Protein AF-A0AA87FA80-F1 (afdb_monomer_lite)

Foldseek 3Di:
DDPDDDDPLVVQLVVLVVLPDAADCPDQASRDPVHHPDHHDPVSVVVSCVVPVD

Organism: NCBI:txid996306

pLDDT: mean 84.68, std 16.41, range [38.06, 96.44]

Structure (mmCIF, N/CA/C/O backbone):
data_AF-A0AA87FA80-F1
#
_entry.id   AF-A0AA87FA80-F1
#
loop_
_atom_site.group_PDB
_atom_site.id
_atom_site.type_symbol
_atom_site.label_atom_id
_atom_site.label_alt_id
_atom_site.label_comp_id
_atom_site.label_asym_id
_atom_site.label_entity_id
_atom_site.label_seq_id
_atom_site.pdbx_PDB_ins_code
_atom_site.Cartn_x
_atom_site.Cartn_y
_atom_site.Cartn_z
_atom_site.occupancy
_atom_site.B_iso_or_equiv
_atom_site.auth_seq_id
_atom_site.auth_comp_id
_atom_site.auth_asym_id
_atom_site.auth_atom_id
_atom_site.pdbx_PDB_model_num
ATOM 1 N N . MET A 1 1 ? 27.182 -0.496 8.716 1.00 38.66 1 MET A N 1
ATOM 2 C CA . MET A 1 1 ? 26.317 -0.917 7.596 1.00 38.66 1 MET A CA 1
ATOM 3 C C . MET A 1 1 ? 25.978 -2.378 7.845 1.00 38.66 1 MET A C 1
ATOM 5 O O . MET A 1 1 ? 26.786 -3.243 7.543 1.00 38.66 1 MET A O 1
ATOM 9 N N . VAL A 1 2 ? 24.903 -2.646 8.591 1.00 38.06 2 VAL A N 1
ATOM 10 C CA . VAL A 1 2 ? 24.547 -4.019 8.979 1.00 38.06 2 VAL A CA 1
ATOM 11 C C . VAL A 1 2 ? 23.786 -4.633 7.813 1.00 38.06 2 VAL A C 1
ATOM 13 O O . VAL A 1 2 ? 22.622 -4.325 7.595 1.00 38.06 2 VAL A O 1
ATOM 16 N N . LEU A 1 3 ? 24.486 -5.455 7.034 1.00 44.47 3 LEU A N 1
ATOM 17 C CA . LEU A 1 3 ? 23.910 -6.294 5.993 1.00 44.47 3 LEU A CA 1
ATOM 18 C C . LEU A 1 3 ? 23.314 -7.534 6.678 1.00 44.47 3 LEU A C 1
ATOM 20 O O . LEU A 1 3 ? 23.962 -8.573 6.778 1.00 44.47 3 LEU A O 1
ATOM 24 N N . GLY A 1 4 ? 22.127 -7.380 7.258 1.00 45.84 4 GLY A N 1
ATOM 25 C CA . GLY A 1 4 ? 21.411 -8.443 7.956 1.00 45.84 4 GLY A CA 1
ATOM 26 C C . GLY A 1 4 ? 20.016 -8.599 7.374 1.00 45.84 4 GLY A C 1
ATOM 27 O O . GLY A 1 4 ? 19.158 -7.784 7.670 1.00 45.84 4 GLY A O 1
ATOM 28 N N . PHE A 1 5 ? 19.835 -9.633 6.549 1.00 48.69 5 PHE A N 1
ATOM 29 C CA . PHE A 1 5 ? 18.552 -10.270 6.236 1.00 48.69 5 PHE A CA 1
ATOM 30 C C . PHE A 1 5 ? 17.383 -9.309 5.947 1.00 48.69 5 PHE A C 1
ATOM 32 O O . PHE A 1 5 ? 16.436 -9.229 6.724 1.00 48.69 5 PHE A O 1
ATOM 39 N N . LEU A 1 6 ? 17.427 -8.608 4.809 1.00 54.94 6 LEU A N 1
ATOM 40 C CA . LEU A 1 6 ? 16.172 -8.152 4.215 1.00 54.94 6 LEU A CA 1
ATOM 41 C C . LEU A 1 6 ? 15.507 -9.394 3.596 1.00 54.94 6 LEU A C 1
ATOM 43 O O . LEU A 1 6 ? 16.158 -10.053 2.773 1.00 54.94 6 LEU A O 1
ATOM 47 N N . PRO A 1 7 ? 14.289 -9.788 4.017 1.00 61.53 7 PRO A N 1
ATOM 48 C CA . PRO A 1 7 ? 13.505 -10.762 3.265 1.00 61.53 7 PRO A CA 1
ATOM 49 C C . PRO A 1 7 ? 13.460 -10.322 1.793 1.00 61.53 7 PRO A C 1
ATOM 51 O O . PRO A 1 7 ? 13.542 -9.135 1.490 1.00 61.53 7 PRO A O 1
ATOM 54 N N . SER A 1 8 ? 13.421 -11.265 0.846 1.00 84.00 8 SER A N 1
ATOM 55 C CA . SER A 1 8 ? 13.302 -10.896 -0.573 1.00 84.00 8 SER A CA 1
ATOM 56 C C . SER A 1 8 ? 12.130 -9.927 -0.756 1.00 84.00 8 SER A C 1
ATOM 58 O O . SER A 1 8 ? 11.120 -10.113 -0.088 1.00 84.00 8 SER A O 1
ATOM 60 N N . LEU A 1 9 ? 12.220 -8.959 -1.670 1.00 86.81 9 LEU A N 1
ATOM 61 C CA . LEU A 1 9 ? 11.133 -7.998 -1.934 1.00 86.81 9 LEU A CA 1
ATOM 62 C C . LEU A 1 9 ? 9.785 -8.695 -2.179 1.00 86.81 9 LEU A C 1
ATOM 64 O O . LEU A 1 9 ? 8.749 -8.249 -1.708 1.00 86.81 9 LEU A O 1
ATOM 68 N N . THR A 1 10 ? 9.817 -9.874 -2.805 1.00 88.69 10 THR A N 1
ATOM 69 C CA . THR A 1 10 ? 8.654 -10.759 -2.937 1.00 88.69 10 THR A CA 1
ATOM 70 C C . THR A 1 10 ? 8.066 -11.177 -1.589 1.00 88.69 10 THR A C 1
ATOM 72 O O . THR A 1 10 ? 6.864 -11.176 -1.417 1.00 88.69 10 THR A O 1
ATOM 75 N N . ALA A 1 11 ? 8.889 -11.523 -0.603 1.00 90.44 11 ALA A N 1
ATOM 76 C CA . ALA A 1 11 ? 8.401 -11.899 0.720 1.00 90.44 11 ALA A CA 1
ATOM 77 C C . ALA A 1 11 ? 7.826 -10.698 1.488 1.00 90.44 11 ALA A C 1
ATOM 79 O O . ALA A 1 11 ? 6.866 -10.877 2.227 1.00 90.44 11 ALA A O 1
ATOM 80 N N . GLU A 1 12 ? 8.376 -9.492 1.308 1.00 92.00 12 GLU A N 1
ATOM 81 C CA . GLU A 1 12 ? 7.779 -8.264 1.856 1.00 92.00 12 GLU A CA 1
ATOM 82 C C . GLU A 1 12 ? 6.407 -7.986 1.222 1.00 92.00 12 GLU A C 1
ATOM 84 O O . GLU A 1 12 ? 5.449 -7.724 1.945 1.00 92.00 12 GLU A O 1
ATOM 89 N N . HIS A 1 13 ? 6.293 -8.146 -0.099 1.00 93.75 13 HIS A N 1
ATOM 90 C CA . HIS A 1 13 ? 5.040 -8.041 -0.850 1.00 93.75 13 HIS A CA 1
ATOM 91 C C . HIS A 1 13 ? 3.979 -9.050 -0.371 1.00 93.75 13 HIS A C 1
ATOM 93 O O . HIS A 1 13 ? 2.873 -8.671 0.011 1.00 93.75 13 HIS A O 1
ATOM 99 N N . GLU A 1 14 ? 4.331 -10.338 -0.293 1.00 93.50 14 GLU A N 1
ATOM 100 C CA . GLU A 1 14 ? 3.409 -11.379 0.184 1.00 93.50 14 GLU A CA 1
ATOM 101 C C . GLU A 1 14 ? 3.027 -11.187 1.662 1.00 93.50 14 GLU A C 1
ATOM 103 O O . GLU A 1 14 ? 1.902 -11.488 2.067 1.00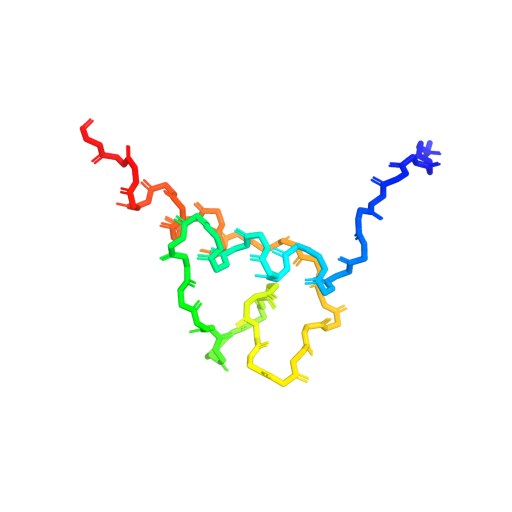 93.50 14 GLU A O 1
ATOM 108 N N . LEU A 1 15 ? 3.942 -10.667 2.491 1.00 93.62 15 LEU A N 1
ATOM 109 C CA . LEU A 1 15 ? 3.616 -10.305 3.870 1.00 93.62 15 LEU A CA 1
ATOM 110 C C . LEU A 1 15 ? 2.625 -9.137 3.911 1.00 93.62 15 LEU A C 1
ATOM 112 O O . LEU A 1 15 ? 1.715 -9.167 4.735 1.00 93.62 15 LEU A O 1
ATOM 116 N N . GLY A 1 16 ? 2.770 -8.150 3.024 1.00 94.12 16 GLY A N 1
ATOM 117 C CA . GLY A 1 16 ? 1.812 -7.062 2.847 1.00 94.12 16 GLY A CA 1
ATOM 118 C C . GLY A 1 16 ? 0.399 -7.581 2.582 1.00 94.12 16 GLY A C 1
ATOM 119 O O . GLY A 1 16 ? -0.535 -7.204 3.291 1.00 94.12 16 GLY A O 1
ATOM 120 N N . HIS A 1 17 ? 0.247 -8.546 1.673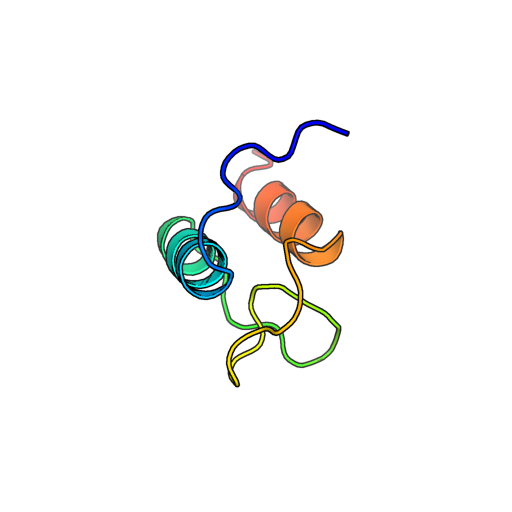 1.00 96.44 17 HIS A N 1
ATOM 121 C CA . HIS A 1 17 ? -1.031 -9.239 1.480 1.00 96.44 17 HIS A CA 1
ATOM 122 C C . HIS A 1 17 ? -1.511 -9.968 2.735 1.00 96.44 17 HIS A C 1
ATOM 124 O O . HIS A 1 17 ? -2.687 -9.887 3.090 1.00 96.44 17 HIS A O 1
ATOM 130 N N . ALA A 1 18 ? -0.612 -10.656 3.444 1.00 96.31 18 ALA A N 1
ATOM 131 C CA . ALA A 1 18 ? -0.963 -11.384 4.661 1.00 96.31 18 ALA A CA 1
ATOM 132 C C . ALA A 1 18 ? -1.480 -10.473 5.791 1.00 96.31 18 ALA A C 1
ATOM 134 O O . ALA A 1 18 ? -2.264 -10.933 6.623 1.00 96.31 18 ALA A O 1
ATOM 135 N N . ILE A 1 19 ? -1.068 -9.201 5.821 1.00 94.88 19 ILE A N 1
ATOM 136 C CA . ILE A 1 19 ? -1.540 -8.192 6.786 1.00 94.88 19 ILE A CA 1
ATOM 137 C C . ILE A 1 19 ? -2.678 -7.310 6.245 1.00 94.88 19 ILE A C 1
ATOM 139 O O . ILE A 1 19 ? -3.158 -6.436 6.960 1.00 94.88 19 ILE A O 1
ATOM 143 N N . GLY A 1 20 ? -3.152 -7.555 5.020 1.00 95.00 20 GLY A N 1
ATOM 144 C CA . GLY A 1 20 ? -4.340 -6.905 4.460 1.00 95.00 20 GLY A CA 1
ATOM 145 C C . GLY A 1 20 ? -4.079 -5.701 3.557 1.00 95.00 20 GLY A C 1
ATOM 146 O O . GLY A 1 20 ? -5.011 -4.944 3.302 1.00 95.00 20 GLY A O 1
ATOM 147 N N . LEU A 1 21 ? -2.851 -5.513 3.069 1.00 95.25 21 LEU A N 1
ATOM 148 C CA . LEU A 1 21 ? -2.570 -4.536 2.018 1.00 95.25 21 LEU A CA 1
ATOM 149 C C . LEU A 1 21 ? -2.980 -5.078 0.641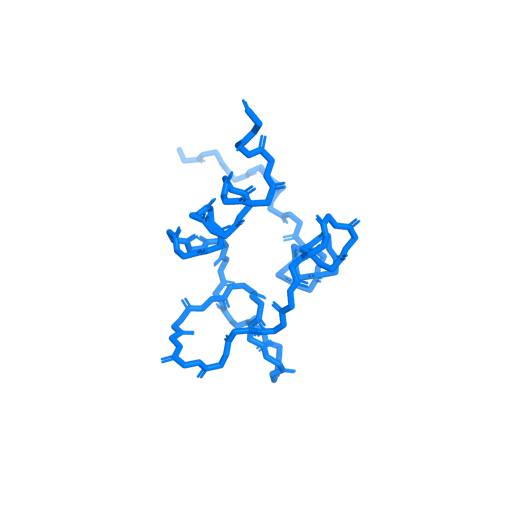 1.00 95.25 21 LEU A C 1
ATOM 151 O O . LEU A 1 21 ? -2.662 -6.217 0.278 1.00 95.25 21 LEU A O 1
ATOM 155 N N . ASP A 1 22 ? -3.641 -4.223 -0.135 1.00 95.25 22 ASP A N 1
ATOM 156 C CA . ASP A 1 22 ? -3.874 -4.415 -1.565 1.00 95.25 22 ASP A CA 1
ATOM 157 C C . ASP A 1 22 ? -2.671 -3.924 -2.385 1.00 95.25 22 ASP A C 1
ATOM 159 O O . ASP A 1 22 ? -1.746 -3.304 -1.854 1.00 95.25 22 ASP A O 1
ATOM 163 N N . HIS A 1 23 ? -2.681 -4.202 -3.690 1.00 95.00 23 HIS A N 1
ATOM 164 C CA . HIS A 1 23 ? -1.667 -3.654 -4.583 1.00 95.00 23 HIS A CA 1
ATOM 165 C C . HIS A 1 23 ? -1.731 -2.126 -4.668 1.00 95.00 23 HIS A C 1
ATOM 167 O O . HIS A 1 23 ? -2.814 -1.538 -4.699 1.00 95.00 23 HIS A O 1
ATOM 173 N N . GLU A 1 24 ? -0.563 -1.506 -4.816 1.00 92.31 24 GLU A N 1
ATOM 174 C CA . GLU A 1 24 ? -0.402 -0.066 -4.998 1.00 92.31 24 GLU A CA 1
ATOM 175 C C . GLU A 1 24 ? 0.483 0.210 -6.221 1.00 92.31 24 GLU A C 1
ATOM 177 O O . GLU A 1 24 ? 1.706 0.108 -6.171 1.00 92.31 24 GLU A O 1
ATOM 182 N N . ASP A 1 25 ? -0.163 0.540 -7.343 1.00 92.06 25 ASP A N 1
ATOM 183 C CA . ASP A 1 25 ? 0.490 0.794 -8.636 1.00 92.06 25 ASP A CA 1
ATOM 184 C C . ASP A 1 25 ? 0.573 2.290 -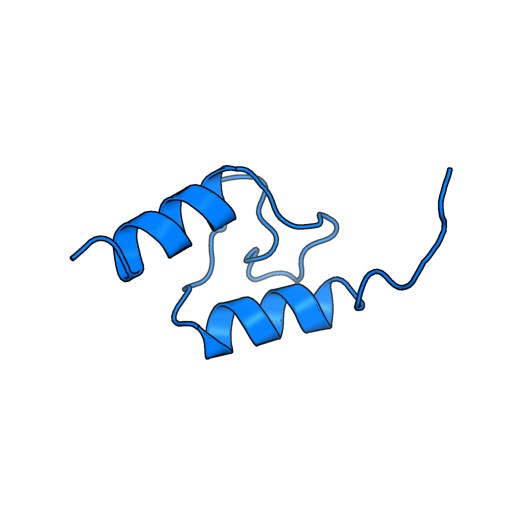8.988 1.00 92.06 25 ASP A C 1
ATOM 186 O O . ASP A 1 25 ? 1.150 2.664 -10.014 1.00 92.06 25 ASP A O 1
ATOM 190 N N . SER A 1 26 ? -0.041 3.171 -8.190 1.00 91.19 26 SER A N 1
ATOM 191 C CA . SER A 1 26 ? -0.065 4.613 -8.463 1.00 91.19 26 SER A CA 1
ATOM 192 C C . SER A 1 26 ? 1.209 5.326 -8.010 1.00 91.19 26 SER A C 1
ATOM 194 O O . SER A 1 26 ? 1.478 6.455 -8.431 1.00 91.19 26 SER A O 1
ATOM 196 N N . GLN A 1 27 ? 2.022 4.658 -7.192 1.00 90.12 27 GLN A N 1
ATOM 197 C CA . GLN A 1 27 ? 3.276 5.173 -6.670 1.00 90.12 27 GLN A CA 1
ATOM 198 C C . GLN A 1 27 ? 4.266 4.051 -6.363 1.00 90.12 27 GLN A C 1
ATOM 200 O O . GLN A 1 27 ? 3.907 2.882 -6.312 1.00 90.12 27 GLN A O 1
ATOM 205 N N . THR A 1 28 ? 5.524 4.427 -6.126 1.00 91.56 28 THR A N 1
ATOM 206 C CA . THR A 1 28 ? 6.545 3.485 -5.664 1.00 91.56 28 THR A CA 1
ATOM 207 C C . THR A 1 28 ? 6.095 2.839 -4.359 1.00 91.56 28 THR A C 1
ATO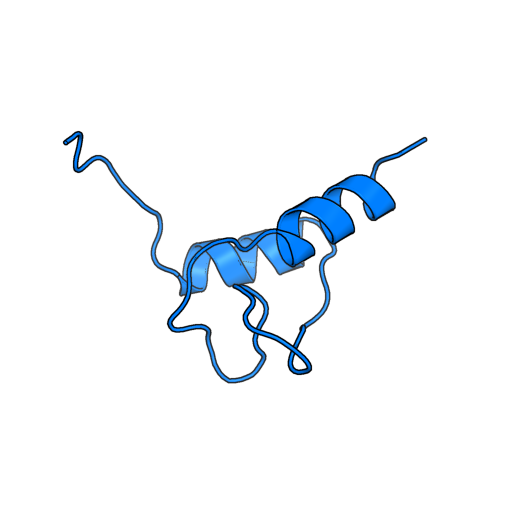M 209 O O . THR A 1 28 ? 5.807 3.548 -3.388 1.00 91.56 28 THR A O 1
ATOM 212 N N . SER A 1 29 ? 6.042 1.510 -4.347 1.00 92.31 29 SER A N 1
ATOM 213 C CA . SER A 1 29 ? 5.524 0.716 -3.231 1.00 92.31 29 SER A CA 1
ATOM 214 C C . SER A 1 29 ? 6.099 -0.699 -3.266 1.00 92.31 29 SER A C 1
ATOM 216 O O . SER A 1 29 ? 6.395 -1.231 -4.339 1.00 92.31 29 SER A O 1
ATOM 218 N N . VAL A 1 30 ? 6.242 -1.346 -2.105 1.00 92.94 30 VAL A N 1
ATOM 219 C CA . VAL A 1 30 ? 6.527 -2.794 -2.053 1.00 92.94 30 VAL A CA 1
ATOM 220 C C . VAL A 1 30 ? 5.344 -3.633 -2.570 1.00 92.94 30 VAL A C 1
ATOM 222 O O . VAL A 1 30 ? 5.519 -4.769 -3.010 1.00 92.94 30 VAL A O 1
ATOM 225 N N . MET A 1 31 ? 4.148 -3.043 -2.591 1.00 94.75 31 MET A N 1
ATOM 226 C CA . MET A 1 31 ? 2.885 -3.623 -3.043 1.00 94.75 31 MET A CA 1
ATOM 227 C C . MET A 1 31 ? 2.590 -3.389 -4.535 1.00 94.75 31 MET A C 1
ATOM 229 O O . MET A 1 31 ? 1.463 -3.602 -4.967 1.00 94.75 31 MET A O 1
ATOM 233 N N . GLU A 1 32 ? 3.571 -2.992 -5.351 1.00 93.12 32 GLU A N 1
ATOM 234 C CA . GLU A 1 32 ? 3.404 -2.918 -6.814 1.00 93.12 32 GLU A CA 1
ATOM 235 C C . GLU A 1 32 ? 2.980 -4.285 -7.404 1.00 93.12 32 GLU A C 1
ATOM 237 O O . GLU A 1 32 ? 3.648 -5.302 -7.183 1.00 93.12 32 GLU A O 1
ATOM 242 N N . SER A 1 33 ? 1.920 -4.314 -8.223 1.00 88.81 33 SER A N 1
ATOM 243 C CA . SER A 1 33 ? 1.349 -5.536 -8.825 1.00 88.81 33 SER A CA 1
ATOM 244 C C . SER A 1 33 ? 2.334 -6.283 -9.728 1.00 88.81 33 SER A C 1
ATOM 246 O O . SER A 1 33 ? 2.271 -7.503 -9.875 1.00 88.81 33 SER A O 1
ATOM 248 N N . ALA A 1 34 ? 3.229 -5.552 -10.402 1.00 81.50 34 ALA A N 1
ATOM 249 C CA . ALA A 1 34 ? 4.199 -6.119 -11.343 1.00 81.50 34 ALA A CA 1
ATOM 250 C C . ALA A 1 34 ? 5.386 -6.819 -10.649 1.00 81.50 34 ALA A C 1
ATOM 252 O O . ALA A 1 34 ? 6.282 -7.328 -11.328 1.00 81.50 34 ALA A O 1
ATOM 253 N N . GLY A 1 35 ? 5.378 -6.857 -9.313 1.00 64.75 35 GLY A N 1
ATOM 254 C CA . GLY A 1 35 ? 6.512 -7.228 -8.485 1.00 64.75 35 GLY A CA 1
ATOM 255 C C . GLY A 1 35 ? 7.397 -6.012 -8.241 1.00 64.75 35 GLY A C 1
ATOM 256 O O . GLY A 1 35 ? 7.946 -5.427 -9.177 1.00 64.75 35 GLY A O 1
ATOM 257 N N . SER A 1 36 ? 7.545 -5.639 -6.973 1.00 66.75 36 SER A N 1
ATOM 258 C CA . SER A 1 36 ? 8.307 -4.448 -6.623 1.00 66.75 36 SER A CA 1
ATOM 259 C C . SER A 1 36 ? 9.815 -4.674 -6.732 1.00 66.75 36 SER A C 1
ATOM 261 O O . SER A 1 36 ? 10.364 -5.657 -6.227 1.00 66.75 36 SER A O 1
ATOM 263 N N . ASN A 1 37 ? 10.503 -3.717 -7.358 1.00 79.12 37 ASN A N 1
ATOM 264 C CA . ASN A 1 37 ? 11.960 -3.560 -7.250 1.00 79.12 37 ASN A CA 1
ATOM 265 C C . ASN A 1 37 ? 12.350 -2.660 -6.062 1.00 79.12 37 ASN A C 1
ATOM 267 O O . ASN A 1 37 ? 13.516 -2.286 -5.911 1.00 79.12 37 ASN A O 1
ATOM 271 N N . HIS A 1 38 ? 11.373 -2.301 -5.232 1.00 83.19 38 HIS A N 1
ATOM 272 C CA . HIS A 1 38 ? 11.479 -1.354 -4.140 1.00 83.19 38 HIS A CA 1
ATOM 273 C C . HIS A 1 38 ? 11.084 -2.057 -2.834 1.00 83.19 38 HIS A C 1
ATOM 275 O O . HIS A 1 38 ? 10.142 -2.841 -2.793 1.00 83.19 38 HIS A O 1
ATOM 281 N N . GLY A 1 39 ? 11.834 -1.811 -1.758 1.00 87.81 39 GLY A N 1
ATOM 282 C CA . GLY A 1 39 ? 11.419 -2.254 -0.422 1.00 87.81 39 GLY A CA 1
ATOM 283 C C . GLY A 1 39 ? 10.254 -1.417 0.102 1.00 87.81 39 GLY A C 1
ATOM 284 O O . GLY A 1 39 ? 9.746 -0.544 -0.602 1.00 87.81 39 GLY A O 1
ATOM 285 N N . ILE A 1 40 ? 9.895 -1.624 1.365 1.00 91.31 40 ILE A N 1
ATOM 286 C CA . ILE A 1 40 ? 8.858 -0.850 2.071 1.00 91.31 40 ILE A CA 1
ATOM 287 C C . ILE A 1 40 ? 9.037 0.667 1.873 1.00 91.31 40 ILE A C 1
ATOM 289 O O . ILE A 1 40 ? 10.107 1.228 2.131 1.00 91.31 40 ILE A O 1
ATOM 293 N N . GLN A 1 41 ? 7.966 1.329 1.445 1.00 94.56 41 GLN A N 1
ATOM 294 C CA . GLN A 1 41 ? 7.854 2.774 1.258 1.00 94.56 41 GLN A CA 1
ATOM 295 C C . GLN A 1 41 ? 6.950 3.405 2.325 1.00 94.56 41 GLN A C 1
ATOM 297 O O . GLN A 1 41 ? 6.237 2.722 3.059 1.00 94.56 41 GLN A O 1
ATOM 302 N N . GLN A 1 42 ? 6.951 4.740 2.405 1.00 94.62 42 GLN A N 1
ATOM 303 C CA . GLN A 1 42 ? 6.121 5.456 3.380 1.00 94.62 42 GLN A CA 1
ATOM 304 C C . GLN A 1 42 ? 4.622 5.185 3.182 1.00 94.62 42 GLN A C 1
ATOM 306 O O . GLN A 1 42 ? 3.913 5.029 4.167 1.00 94.62 42 GLN A O 1
ATOM 311 N N . ALA A 1 43 ? 4.151 5.057 1.939 1.00 93.19 43 ALA A N 1
ATOM 312 C CA . ALA A 1 43 ? 2.748 4.730 1.686 1.00 93.19 43 ALA A CA 1
ATOM 313 C C . ALA A 1 43 ? 2.349 3.345 2.194 1.00 93.19 43 ALA A C 1
ATOM 315 O O . ALA A 1 43 ? 1.241 3.193 2.694 1.00 93.19 43 ALA A O 1
ATOM 316 N N . ASP A 1 44 ? 3.256 2.367 2.142 1.00 94.44 44 ASP A N 1
ATOM 317 C CA . ASP A 1 44 ? 3.003 1.034 2.694 1.00 94.44 44 ASP A CA 1
ATOM 318 C C . ASP A 1 44 ? 2.817 1.122 4.216 1.00 94.44 44 ASP A C 1
ATOM 320 O O . ASP A 1 44 ? 1.906 0.522 4.781 1.00 94.44 44 ASP A O 1
ATOM 324 N N . ILE A 1 45 ? 3.641 1.936 4.885 1.00 94.81 45 ILE A N 1
ATOM 325 C CA . ILE A 1 45 ? 3.535 2.194 6.326 1.00 94.81 45 ILE A CA 1
ATOM 326 C C . ILE A 1 45 ? 2.221 2.912 6.650 1.00 94.81 45 ILE A C 1
ATOM 328 O O . ILE A 1 45 ? 1.513 2.499 7.566 1.00 94.81 45 ILE A O 1
ATOM 332 N N . ASP A 1 46 ? 1.887 3.967 5.908 1.00 95.50 46 ASP A N 1
ATOM 333 C CA . ASP A 1 46 ? 0.672 4.755 6.127 1.00 95.50 46 ASP A CA 1
ATOM 334 C C . ASP A 1 46 ? -0.588 3.903 5.914 1.00 95.50 46 ASP A C 1
ATOM 336 O O . ASP A 1 46 ? -1.539 4.008 6.690 1.00 95.50 46 ASP A O 1
ATOM 340 N N . ALA A 1 47 ? -0.574 3.009 4.923 1.00 94.44 47 ALA A N 1
ATOM 341 C CA . ALA A 1 47 ? -1.653 2.062 4.667 1.00 94.44 47 ALA A CA 1
ATOM 342 C C . ALA A 1 47 ? -1.811 1.049 5.812 1.00 94.44 47 ALA A C 1
ATOM 344 O O . ALA A 1 47 ? -2.925 0.847 6.295 1.00 94.44 47 ALA A O 1
ATOM 345 N N . VAL A 1 48 ? -0.715 0.468 6.320 1.00 95.38 48 VAL A N 1
ATOM 346 C CA . VAL A 1 48 ? -0.764 -0.426 7.495 1.00 95.38 48 VAL A CA 1
ATOM 347 C C . VAL A 1 48 ? -1.282 0.315 8.722 1.00 95.38 48 VAL A C 1
ATOM 349 O O . VAL A 1 48 ? -2.131 -0.203 9.446 1.00 95.38 48 VAL A O 1
ATOM 352 N N . LEU A 1 49 ? -0.800 1.534 8.967 1.00 95.69 49 LEU A N 1
ATOM 353 C CA . LEU A 1 49 ? -1.287 2.345 10.077 1.00 95.69 49 LEU A CA 1
ATOM 354 C C . LEU A 1 49 ? -2.784 2.613 9.928 1.00 95.69 49 LEU A C 1
ATOM 356 O O . LEU A 1 49 ? -3.511 2.435 10.898 1.00 95.69 49 LEU A O 1
ATOM 360 N N . ALA A 1 50 ? -3.269 2.961 8.736 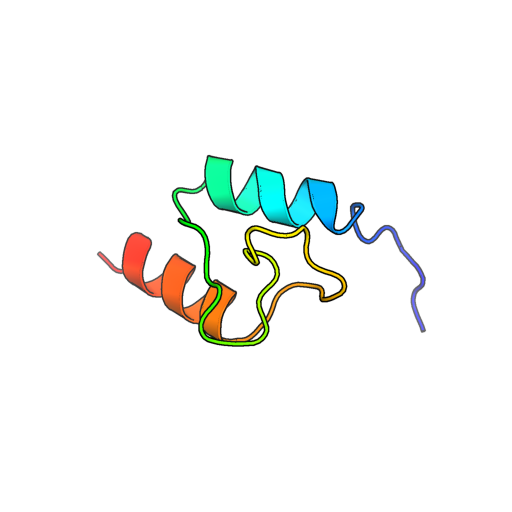1.00 94.56 50 ALA A N 1
ATOM 361 C CA . ALA A 1 50 ? -4.694 3.166 8.488 1.00 94.56 50 ALA A CA 1
ATOM 362 C C . ALA A 1 50 ? -5.538 1.900 8.734 1.00 94.56 50 ALA A C 1
ATOM 364 O O . ALA A 1 50 ? -6.655 2.018 9.231 1.00 94.56 50 ALA A O 1
ATOM 365 N N . LEU A 1 51 ? -5.008 0.705 8.442 1.00 94.56 51 LEU A N 1
ATOM 366 C CA . LEU A 1 51 ? -5.695 -0.571 8.687 1.00 94.56 51 LEU A CA 1
ATOM 367 C C . LEU A 1 51 ? -5.825 -0.930 10.176 1.00 94.56 51 LEU A C 1
ATOM 369 O O . LEU A 1 51 ? -6.774 -1.618 10.545 1.00 94.56 51 LEU A O 1
ATOM 373 N N . TYR A 1 52 ? -4.888 -0.490 11.023 1.00 94.12 52 TYR A N 1
ATOM 374 C CA . TYR A 1 52 ? -4.822 -0.877 12.442 1.00 94.12 52 TYR A CA 1
ATOM 375 C C . TYR A 1 52 ? -4.984 0.286 13.436 1.00 94.12 52 TYR A C 1
ATOM 377 O O . TYR A 1 52 ? -4.818 0.087 14.641 1.00 94.12 52 TYR A O 1
ATOM 385 N N . SER A 1 53 ? -5.286 1.497 12.963 1.00 85.62 53 SER A N 1
ATOM 386 C CA . SER A 1 53 ? -5.570 2.662 13.814 1.00 85.62 53 SER A CA 1
ATOM 387 C C . SER A 1 53 ? -7.008 2.609 14.339 1.00 85.62 53 SER A C 1
ATOM 389 O O . SER A 1 53 ? -7.885 3.295 13.817 1.00 85.62 53 SER A O 1
ATOM 391 N N . GLU A 1 54 ? -7.233 1.778 15.356 1.00 60.41 54 GLU A N 1
ATOM 392 C CA . GLU A 1 54 ? -8.443 1.780 16.201 1.00 60.41 54 GLU A CA 1
ATOM 393 C C . GLU A 1 54 ? -8.359 2.847 17.308 1.00 60.41 54 GLU A C 1
ATOM 395 O O . GLU A 1 54 ? -7.300 2.940 17.977 1.00 60.41 54 GLU A O 1
#

InterPro domains:
  IPR001818 Peptidase M10, metallopeptidase [PF00413] (10-52)
  IPR024079 Metallopeptidase, catalytic domain superfamily [G3DSA:3.40.390.10] (6-54)

Radius of gyration: 11.35 Å; chains: 1; bounding box: 35×17×28 Å

Secondary structure (DSSP, 8-state):
-----PPPHHHHHHHHHHTTPPP--SSS-TT-TT--SS---HHHHHHHHHHH--

Sequence (54 aa):
MVLGFLPSLTAEHELGHAIGLDHEDSQTSVMESAGSNHGIQQADIDAVLALYSE